Protein AF-A0A1U7VEU9-F1 (afdb_monomer)

Solvent-accessible surface area (backbone atoms only — not comparable to full-atom values): 10113 Å² total; per-residue (Å²): 136,86,72,96,76,83,76,84,76,77,82,76,84,63,93,50,90,93,32,49,67,60,56,56,67,66,56,70,54,92,81,61,58,81,87,42,58,78,87,52,41,61,59,52,50,53,52,50,55,41,40,76,71,50,33,44,75,44,78,53,100,52,103,48,76,44,79,45,69,66,73,75,44,70,62,59,56,46,36,58,60,41,30,77,72,25,70,64,54,45,50,53,46,52,35,36,75,70,67,73,44,86,65,44,47,68,47,98,87,70,44,54,22,51,69,90,13,41,45,50,35,97,49,94,62,45,65,56,51,53,54,50,50,62,71,64,41,90,80,62,79,76,60,58,72,68,52,52,52,52,58,46,59,64,50,42,40,51,96,85,79,120

InterPro domains:
  IPR041588 Integrase zinc-binding domain [PF17921] (125-160)

pLDDT: mean 74.23, std 13.64, range [42.66, 92.19]

Secondary structure (DSSP, 8-state):
---TT----------STTSHHHHHHH---TT-GGGS-GGGHHHHHHHHHHHHTTEEEEE-SSSPEEEEE----HHHHHHHHHTTT-HHHHHHHHHHHTT--SSEEE-TTS-EEETTEEE--SSTTHHHHHHHHHHH-TT-----HHHHHHHHHHHEE-TT--

Organism: Nicotiana sylvestris (NCBI:txid4096)

Radius of gyration: 26.06 Å; Cα contacts (8 Å, |Δi|>4): 124; chains: 1; bounding box: 46×48×82 Å

Mean predicted aligned error: 17.56 Å

Foldseek 3Di:
DDDPPPPPDPPDDDDDDVCVVVVVVVPPPLPDCVPPDPVCVVVSVVVVVVVVVQWDWDQDPPNDIDIDNPCPPPLVVVQQVCCVVAPVSVVVLVCVVVVNDDQWDQDPVRFIARVQAGEGGPPPVSVVVLLVCLVPPPPCPPDDPVVSLVVNVVHHDYPPSD

Structure (mmCIF, N/CA/C/O backbone):
data_AF-A0A1U7VEU9-F1
#
_entry.id   AF-A0A1U7VEU9-F1
#
loop_
_atom_site.group_PDB
_atom_site.id
_atom_site.type_symbol
_atom_site.label_atom_id
_atom_site.label_alt_id
_atom_site.label_comp_id
_atom_site.label_asym_id
_atom_site.label_entity_id
_atom_site.label_seq_id
_atom_site.pdbx_PDB_ins_code
_atom_site.Cartn_x
_atom_site.Cartn_y
_atom_site.Cartn_z
_atom_site.occupancy
_atom_site.B_iso_or_equiv
_atom_site.auth_seq_id
_atom_site.auth_comp_id
_atom_site.auth_asym_id
_atom_site.auth_atom_id
_atom_site.pdbx_PDB_model_num
ATOM 1 N N . MET A 1 1 ? -8.977 35.645 -62.126 1.00 46.41 1 MET A N 1
ATOM 2 C CA . MET A 1 1 ? -7.987 34.648 -61.667 1.00 46.41 1 MET A CA 1
ATOM 3 C C . MET A 1 1 ? -7.829 34.836 -60.170 1.00 46.41 1 MET A C 1
ATOM 5 O O . MET A 1 1 ? -6.937 35.555 -59.741 1.00 46.41 1 MET A O 1
ATOM 9 N N . GLU A 1 2 ? -8.776 34.313 -59.396 1.00 49.94 2 GLU A N 1
ATOM 10 C CA . GLU A 1 2 ? -8.781 34.474 -57.939 1.00 49.94 2 GLU A CA 1
ATOM 11 C C . GLU A 1 2 ? -7.686 33.598 -57.322 1.00 49.94 2 GLU A C 1
ATOM 13 O O . GLU A 1 2 ? -7.549 32.419 -57.653 1.00 49.94 2 GLU A O 1
ATOM 18 N N . LEU A 1 3 ? -6.838 34.233 -56.509 1.00 55.62 3 LEU A N 1
ATOM 19 C CA . LEU A 1 3 ? -5.688 33.616 -55.862 1.00 55.62 3 LEU A CA 1
ATOM 20 C C . LEU A 1 3 ? -6.140 32.762 -54.674 1.00 55.62 3 LEU A C 1
ATOM 22 O O . LEU A 1 3 ? -7.010 33.148 -53.904 1.00 55.62 3 LEU A O 1
ATOM 26 N N . LEU A 1 4 ? -5.442 31.643 -54.503 1.00 53.88 4 LEU A N 1
ATOM 27 C CA . LEU A 1 4 ? -5.509 30.649 -53.431 1.00 53.88 4 LEU A CA 1
ATOM 28 C C . LEU A 1 4 ? -5.157 31.231 -52.034 1.00 53.88 4 LEU A C 1
ATOM 30 O O . LEU A 1 4 ? -4.216 30.770 -51.396 1.00 53.88 4 LEU A O 1
ATOM 34 N N . LYS A 1 5 ? -5.831 32.297 -51.584 1.00 54.50 5 LYS A N 1
ATOM 35 C CA . LYS A 1 5 ? -5.606 32.944 -50.276 1.00 54.50 5 LYS A CA 1
ATOM 36 C C . LYS A 1 5 ? -6.767 32.806 -49.286 1.00 54.50 5 LYS A C 1
ATOM 38 O O . LYS A 1 5 ? -6.550 33.081 -48.114 1.00 54.50 5 LYS A O 1
ATOM 43 N N . ASP A 1 6 ? -7.917 32.291 -49.721 1.00 47.97 6 ASP A N 1
ATOM 44 C CA . ASP A 1 6 ? -9.123 32.185 -48.880 1.00 47.97 6 ASP A CA 1
ATOM 45 C C . ASP A 1 6 ? -9.422 30.759 -48.379 1.00 47.97 6 ASP A C 1
ATOM 47 O O . ASP A 1 6 ? -10.485 30.496 -47.824 1.00 47.97 6 ASP A O 1
ATOM 51 N N . TYR A 1 7 ? -8.493 29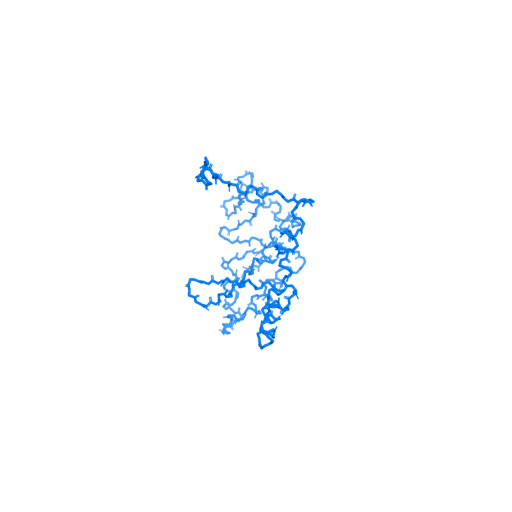.813 -48.549 1.00 53.38 7 TYR A N 1
ATOM 52 C CA . TYR A 1 7 ? -8.652 28.454 -48.025 1.00 53.38 7 TYR A CA 1
ATOM 53 C C . TYR A 1 7 ? -7.989 28.319 -46.654 1.00 53.38 7 TYR A C 1
ATOM 55 O O . TYR A 1 7 ? -6.862 27.837 -46.539 1.00 53.38 7 TYR A O 1
ATOM 63 N N . ASP A 1 8 ? -8.710 28.708 -45.604 1.00 52.53 8 ASP A N 1
ATOM 64 C CA . ASP A 1 8 ? -8.377 28.326 -44.228 1.00 52.53 8 ASP A CA 1
ATOM 65 C C . ASP A 1 8 ? -8.823 26.870 -43.992 1.00 52.53 8 ASP A C 1
ATOM 67 O O . ASP A 1 8 ? -9.847 26.564 -43.376 1.00 52.53 8 ASP A O 1
ATOM 71 N N . CYS A 1 9 ? -8.102 25.936 -44.618 1.00 55.72 9 CYS A N 1
ATOM 72 C CA . CYS A 1 9 ? -8.392 24.510 -44.534 1.00 55.72 9 CYS A CA 1
ATOM 73 C C . CYS A 1 9 ? -7.986 23.969 -43.160 1.00 55.72 9 CYS A C 1
ATOM 75 O O . CYS A 1 9 ? -6.883 23.455 -42.971 1.00 55.72 9 CYS A O 1
ATOM 77 N N . SER A 1 10 ? -8.912 24.017 -42.207 1.00 56.50 10 SER A N 1
ATOM 78 C CA . SER A 1 10 ? -8.824 23.221 -40.983 1.00 56.50 10 SER A CA 1
ATOM 79 C C . SER A 1 10 ? -8.970 21.738 -41.343 1.00 56.50 10 SER A C 1
ATOM 81 O O . SER A 1 10 ? -10.081 21.246 -41.544 1.00 56.50 10 SER A O 1
ATOM 83 N N . ILE A 1 11 ? -7.851 21.013 -41.465 1.00 63.56 11 ILE A N 1
ATOM 84 C CA . ILE A 1 11 ? -7.865 19.562 -41.706 1.00 63.56 11 ILE A CA 1
ATOM 85 C C . ILE A 1 11 ? -8.365 18.878 -40.432 1.00 63.56 11 ILE A C 1
ATOM 87 O O . ILE A 1 11 ? -7.604 18.569 -39.515 1.00 63.56 11 ILE A O 1
ATOM 91 N N . LEU A 1 12 ? -9.672 18.649 -40.371 1.00 57.81 12 LEU A N 1
ATOM 92 C CA . LEU A 1 12 ? -10.296 17.864 -39.321 1.00 57.81 12 LEU A CA 1
ATOM 93 C C . LEU A 1 12 ? -9.978 16.383 -39.565 1.00 57.81 12 LEU A C 1
ATOM 95 O O . LEU A 1 12 ? -10.530 15.741 -40.456 1.00 57.81 12 LEU A O 1
ATOM 99 N N . TYR A 1 13 ? -9.049 15.843 -38.778 1.00 65.06 13 TYR A N 1
ATOM 100 C CA . TYR A 1 13 ? -8.641 14.441 -38.845 1.00 65.06 13 TYR A CA 1
ATOM 101 C C . TYR A 1 13 ? -9.785 13.527 -38.407 1.00 65.06 13 TYR A C 1
ATOM 103 O O . TYR A 1 13 ? -10.318 13.681 -37.308 1.00 65.06 13 TYR A O 1
ATOM 111 N N . HIS A 1 14 ? -10.185 12.585 -39.258 1.00 63.38 14 HIS A N 1
ATOM 112 C CA . HIS A 1 14 ? -11.235 11.610 -38.959 1.00 63.38 14 HIS A CA 1
ATOM 113 C C . HIS A 1 14 ? -10.650 10.201 -39.160 1.00 63.38 14 HIS A C 1
ATOM 115 O O . HIS A 1 14 ? -10.328 9.845 -40.298 1.00 63.38 14 HIS A O 1
ATOM 121 N N . PRO A 1 15 ? -10.465 9.405 -38.087 1.00 65.69 15 PRO A N 1
ATOM 122 C CA . PRO A 1 15 ? -9.902 8.059 -38.191 1.00 65.69 15 PRO A CA 1
ATOM 123 C C . PRO A 1 15 ? -10.773 7.163 -39.082 1.00 65.69 15 PRO A C 1
ATOM 125 O O . PRO A 1 15 ? -11.996 7.154 -38.931 1.00 65.69 15 PRO A O 1
ATOM 128 N N . GLY A 1 16 ? -10.173 6.381 -39.989 1.00 73.31 16 GLY A N 1
ATOM 129 C CA . GLY A 1 16 ? -10.931 5.444 -40.826 1.00 73.31 16 GLY A CA 1
ATOM 130 C C . GLY A 1 16 ? -10.419 5.266 -42.258 1.00 73.31 16 GLY A C 1
ATOM 131 O O . GLY A 1 16 ? -9.319 5.666 -42.621 1.00 73.31 16 GLY A O 1
ATOM 132 N N . LYS A 1 17 ? -11.249 4.643 -43.109 1.00 69.12 17 LYS A N 1
ATOM 133 C CA . LYS A 1 17 ? -10.888 4.157 -44.462 1.00 69.12 17 LYS A CA 1
ATOM 134 C C . LYS A 1 17 ? -10.274 5.198 -45.411 1.00 69.12 17 LYS A C 1
ATOM 136 O O . LYS A 1 17 ? -9.512 4.814 -46.290 1.00 69.12 17 LYS A O 1
ATOM 141 N N . ALA A 1 18 ? -10.597 6.481 -45.257 1.00 68.75 18 ALA A N 1
ATOM 142 C CA . ALA A 1 18 ? -10.035 7.552 -46.087 1.00 68.75 18 ALA A CA 1
ATOM 143 C C . ALA A 1 18 ? -8.637 7.998 -45.622 1.00 68.75 18 ALA A C 1
ATOM 145 O O . ALA A 1 18 ? -7.897 8.617 -46.378 1.00 68.75 18 ALA A O 1
ATOM 146 N N . ASN A 1 19 ? -8.261 7.651 -44.392 1.00 70.19 19 ASN A N 1
ATOM 147 C CA . ASN A 1 19 ? -7.056 8.120 -43.733 1.00 70.19 19 ASN A CA 1
ATOM 148 C C . ASN A 1 19 ? -6.048 6.990 -43.476 1.00 70.19 19 ASN A C 1
ATOM 150 O O . ASN A 1 19 ? -5.128 7.126 -42.680 1.00 70.19 19 ASN A O 1
ATOM 154 N N . VAL A 1 20 ? -6.193 5.866 -44.182 1.00 70.00 20 VAL A N 1
ATOM 155 C CA . VAL A 1 20 ? -5.434 4.623 -43.958 1.00 70.00 20 VAL A CA 1
ATOM 156 C C . VAL A 1 20 ? -3.923 4.838 -44.007 1.00 70.00 20 VAL A C 1
ATOM 158 O O . VAL A 1 20 ? -3.203 4.207 -43.239 1.00 70.00 20 VAL A O 1
ATOM 161 N N . VAL A 1 21 ? -3.435 5.726 -44.878 1.00 67.00 21 VAL A N 1
ATOM 162 C CA . VAL A 1 21 ? -2.001 6.031 -44.990 1.00 67.00 21 VAL A CA 1
ATOM 163 C C . VAL A 1 21 ? -1.518 6.830 -43.782 1.00 67.00 21 VAL A C 1
ATOM 165 O O . VAL A 1 21 ? -0.504 6.469 -43.189 1.00 67.00 21 VAL A O 1
ATOM 168 N N . ALA A 1 22 ? -2.252 7.863 -43.362 1.00 67.19 22 ALA A N 1
ATOM 169 C CA . ALA A 1 22 ? -1.888 8.624 -42.171 1.00 67.19 22 ALA A CA 1
ATOM 170 C C . ALA A 1 22 ? -2.070 7.790 -40.893 1.00 67.19 22 ALA A C 1
ATOM 172 O O . ALA A 1 22 ? -1.206 7.838 -40.031 1.00 67.19 22 ALA A O 1
ATOM 173 N N . ASP A 1 23 ? -3.098 6.942 -40.808 1.00 72.50 23 ASP A N 1
ATOM 174 C CA . ASP A 1 23 ? -3.303 5.970 -39.727 1.00 72.50 23 ASP A CA 1
ATOM 175 C C . ASP A 1 23 ? -2.180 4.906 -39.713 1.00 72.50 23 ASP A C 1
ATOM 177 O O . ASP A 1 23 ? -1.718 4.476 -38.659 1.00 72.50 23 ASP A O 1
ATOM 181 N N . ALA A 1 24 ? -1.692 4.461 -40.878 1.00 64.88 24 ALA A N 1
ATOM 182 C CA . ALA A 1 24 ? -0.554 3.542 -40.991 1.00 64.88 24 ALA A CA 1
ATOM 183 C C . ALA A 1 24 ? 0.780 4.186 -40.592 1.00 64.88 24 ALA A C 1
ATOM 185 O O . ALA A 1 24 ? 1.580 3.529 -39.933 1.00 64.88 24 ALA A O 1
ATOM 186 N N . LEU A 1 25 ? 0.999 5.455 -40.935 1.00 59.09 25 LEU A N 1
ATOM 187 C CA . LEU A 1 25 ? 2.200 6.208 -40.557 1.00 59.09 25 LEU A CA 1
ATOM 188 C C . LEU A 1 25 ? 2.157 6.698 -39.097 1.00 59.09 25 LEU A C 1
ATOM 190 O O . LEU A 1 25 ? 3.192 6.780 -38.440 1.00 59.09 25 LEU A O 1
ATOM 194 N N . SER A 1 26 ? 0.962 6.993 -38.577 1.00 59.91 26 SER A N 1
ATOM 195 C CA . SER A 1 26 ? 0.695 7.384 -37.184 1.00 59.91 26 SER A CA 1
ATOM 196 C C . SER A 1 26 ? 0.884 6.223 -36.213 1.00 59.91 26 SER A C 1
ATOM 198 O O . SER A 1 26 ? 1.287 6.433 -35.066 1.00 59.91 26 SER A O 1
ATOM 200 N N . ARG A 1 27 ? 0.676 4.985 -36.682 1.00 56.69 27 ARG A N 1
ATOM 201 C CA . ARG A 1 27 ? 1.056 3.761 -35.974 1.00 56.69 27 ARG A CA 1
ATOM 202 C C . ARG A 1 27 ? 2.582 3.648 -35.911 1.00 56.69 27 ARG A C 1
ATOM 204 O O . ARG A 1 27 ? 3.195 2.780 -36.527 1.00 56.69 27 ARG A O 1
ATOM 211 N N . LYS A 1 28 ? 3.203 4.505 -35.095 1.00 52.56 28 LYS A N 1
ATOM 212 C CA . LYS A 1 28 ? 4.504 4.261 -34.476 1.00 52.56 28 LYS A CA 1
ATOM 213 C C . LYS A 1 28 ? 4.374 2.971 -33.675 1.00 52.56 28 LYS A C 1
ATOM 215 O O . LYS A 1 28 ? 4.022 2.977 -32.501 1.00 52.56 28 LYS A O 1
ATOM 220 N N . SER A 1 29 ? 4.631 1.845 -34.332 1.00 49.00 29 SER A N 1
ATOM 221 C CA . SER A 1 29 ? 4.951 0.612 -33.635 1.00 49.00 29 SER A CA 1
ATOM 222 C C . SER A 1 29 ? 6.202 0.905 -32.820 1.00 49.00 29 SER A C 1
ATOM 224 O O . SER A 1 29 ? 7.293 1.022 -33.380 1.00 49.00 29 SER A O 1
ATOM 226 N N . MET A 1 30 ? 6.049 1.039 -31.503 1.00 51.28 30 MET A N 1
ATOM 227 C CA . MET A 1 30 ? 7.184 1.138 -30.584 1.00 51.28 30 MET A CA 1
ATOM 228 C C . MET A 1 30 ? 8.114 -0.089 -30.670 1.00 51.28 30 MET A C 1
ATOM 230 O O . MET A 1 30 ? 9.243 -0.034 -30.200 1.00 51.28 30 MET A O 1
ATOM 234 N N . GLY A 1 31 ? 7.702 -1.161 -31.362 1.00 53.22 31 GLY A N 1
ATOM 235 C CA . GLY A 1 31 ? 8.546 -2.312 -31.683 1.00 53.22 31 GLY A CA 1
ATOM 236 C C . GLY A 1 31 ? 9.406 -2.176 -32.950 1.00 53.22 31 GLY A C 1
ATOM 237 O O . GLY A 1 31 ? 10.325 -2.975 -33.140 1.00 53.22 31 GLY A O 1
ATOM 238 N N . SER A 1 32 ? 9.161 -1.197 -33.833 1.00 62.72 32 SER A N 1
ATOM 239 C CA . SER A 1 32 ? 9.940 -1.044 -35.073 1.00 62.72 32 SER A CA 1
ATOM 240 C C . SER A 1 32 ? 11.173 -0.161 -34.862 1.00 62.72 32 SER A C 1
ATOM 242 O O . SER A 1 32 ? 11.142 1.059 -35.021 1.00 62.72 32 SER A O 1
ATOM 244 N N . LEU A 1 33 ? 12.312 -0.794 -34.572 1.00 66.88 33 LEU A N 1
ATOM 245 C CA . LEU A 1 33 ? 13.621 -0.127 -34.465 1.00 66.88 33 LEU A CA 1
ATOM 246 C C . LEU A 1 33 ? 14.225 0.260 -35.833 1.00 66.88 33 LEU A C 1
ATOM 248 O O . LEU A 1 33 ? 15.389 0.669 -35.903 1.00 66.88 33 LEU A O 1
ATOM 252 N N . ALA A 1 34 ? 13.474 0.100 -36.930 1.00 66.00 34 ALA A N 1
ATOM 253 C CA . ALA A 1 34 ? 13.945 0.338 -38.295 1.00 66.00 34 ALA A CA 1
ATOM 254 C C . ALA A 1 34 ? 14.395 1.794 -38.509 1.00 66.00 34 ALA A C 1
ATOM 256 O O . ALA A 1 34 ? 15.422 2.032 -39.142 1.00 66.00 34 ALA A O 1
ATOM 257 N N . HIS A 1 35 ? 13.684 2.747 -37.900 1.00 69.31 35 HIS A N 1
ATOM 258 C CA . HIS A 1 35 ? 13.966 4.185 -37.983 1.00 69.31 35 HIS A CA 1
ATOM 259 C C . HIS A 1 35 ? 15.022 4.673 -36.978 1.00 69.31 35 HIS A C 1
ATOM 261 O O . HIS A 1 35 ? 15.408 5.839 -37.000 1.00 69.31 35 HIS A O 1
ATOM 267 N N . ILE A 1 36 ? 15.502 3.793 -36.095 1.00 73.62 36 ILE A N 1
ATOM 268 C CA . ILE A 1 36 ? 16.545 4.106 -35.118 1.00 73.62 36 ILE A CA 1
ATOM 269 C C . ILE A 1 36 ? 17.895 3.706 -35.711 1.00 73.62 36 ILE A C 1
ATOM 271 O O . ILE A 1 36 ? 18.056 2.598 -36.236 1.00 73.62 36 ILE A O 1
ATOM 275 N N . ALA A 1 37 ? 18.877 4.607 -35.612 1.00 81.06 37 ALA A N 1
ATOM 276 C CA . ALA A 1 37 ? 20.247 4.342 -36.042 1.00 81.06 37 ALA A CA 1
ATOM 277 C C . ALA A 1 37 ? 20.755 3.024 -35.418 1.00 81.06 37 ALA A C 1
ATOM 279 O O . ALA A 1 37 ? 20.546 2.828 -34.219 1.00 81.06 37 ALA A O 1
ATOM 280 N N . PRO A 1 38 ? 21.441 2.135 -36.168 1.00 79.06 38 PRO A N 1
ATOM 281 C CA . PRO A 1 38 ? 21.855 0.816 -35.679 1.00 79.06 38 PRO A CA 1
ATOM 282 C C . PRO A 1 38 ? 22.535 0.836 -34.304 1.00 79.06 38 PRO A C 1
ATOM 284 O O . PRO A 1 38 ? 22.203 0.018 -33.450 1.00 79.06 38 PRO A O 1
ATOM 287 N N . ALA A 1 39 ? 23.398 1.826 -34.061 1.00 81.44 39 ALA A N 1
ATOM 288 C CA . ALA A 1 39 ? 24.114 2.013 -32.799 1.00 81.44 39 ALA A CA 1
ATOM 289 C C . ALA A 1 39 ? 23.212 2.361 -31.596 1.00 81.44 39 ALA A C 1
ATOM 291 O O . ALA A 1 39 ? 23.579 2.097 -30.459 1.00 81.44 39 ALA A O 1
ATOM 292 N N . LYS A 1 40 ? 22.025 2.936 -31.828 1.00 79.81 40 LYS A N 1
ATOM 293 C CA . LYS A 1 40 ? 21.062 3.325 -30.782 1.00 79.81 40 LYS A CA 1
ATOM 294 C C . LYS A 1 40 ? 19.989 2.258 -30.530 1.00 79.81 40 LYS A C 1
ATOM 296 O O . LYS A 1 40 ? 19.174 2.410 -29.624 1.00 79.81 40 LYS A O 1
ATOM 301 N N . ARG A 1 41 ? 19.970 1.170 -31.314 1.00 82.88 41 ARG A N 1
ATOM 302 C CA . ARG A 1 41 ? 18.959 0.104 -31.193 1.00 82.88 41 ARG A CA 1
ATOM 303 C C . ARG A 1 41 ? 19.100 -0.708 -29.910 1.00 82.88 41 ARG A C 1
ATOM 305 O O . ARG A 1 41 ? 18.083 -1.147 -29.389 1.00 82.88 41 ARG A O 1
ATOM 312 N N . SER A 1 42 ? 20.320 -0.926 -29.417 1.00 82.69 42 SER A N 1
ATOM 313 C CA . SER A 1 42 ? 20.557 -1.592 -28.126 1.00 82.69 42 SER A CA 1
ATOM 314 C C . SER A 1 42 ? 19.955 -0.778 -26.985 1.00 82.69 42 SER A C 1
ATOM 316 O O . SER A 1 42 ? 19.107 -1.284 -26.264 1.00 82.69 42 SER A O 1
ATOM 318 N N . LEU A 1 43 ? 20.279 0.515 -26.930 1.00 83.62 43 LEU A N 1
ATOM 319 C CA . LEU A 1 43 ? 19.731 1.439 -25.941 1.00 83.62 43 LEU A CA 1
ATOM 320 C C . LEU A 1 43 ? 18.198 1.513 -26.003 1.00 83.62 43 LEU A C 1
ATOM 322 O O . LEU A 1 43 ? 17.542 1.487 -24.971 1.00 83.62 43 LEU A O 1
ATOM 326 N N . ALA A 1 44 ? 17.614 1.550 -27.203 1.00 81.56 44 ALA A N 1
ATOM 327 C CA . ALA A 1 44 ? 16.160 1.529 -27.365 1.00 81.56 44 ALA A CA 1
ATOM 328 C C . ALA A 1 44 ? 15.522 0.228 -26.841 1.00 81.56 44 ALA A C 1
ATOM 330 O O . ALA A 1 44 ? 14.462 0.273 -26.223 1.00 81.56 44 ALA A O 1
ATOM 331 N N . LYS A 1 45 ? 16.176 -0.927 -27.038 1.00 82.88 45 LYS A N 1
ATOM 332 C CA . LYS A 1 45 ? 15.729 -2.203 -26.456 1.00 82.88 45 LYS A CA 1
ATOM 333 C C . LYS A 1 45 ? 15.835 -2.201 -24.936 1.00 82.88 45 LYS A C 1
ATOM 335 O O . LYS A 1 45 ? 14.951 -2.741 -24.283 1.00 82.88 45 LYS A O 1
ATOM 340 N N . ASP A 1 46 ? 16.893 -1.619 -24.384 1.00 84.00 46 ASP A N 1
ATOM 341 C CA . ASP A 1 46 ? 17.085 -1.545 -22.936 1.00 84.00 46 ASP A CA 1
ATOM 342 C C . ASP A 1 46 ? 16.054 -0.614 -22.286 1.00 84.00 46 ASP A C 1
ATOM 344 O O . ASP A 1 46 ? 15.477 -0.971 -21.264 1.00 84.00 46 ASP A O 1
ATOM 348 N N . ILE A 1 47 ? 15.740 0.522 -22.918 1.00 83.25 47 ILE A N 1
ATOM 349 C CA . ILE A 1 47 ? 14.654 1.416 -22.487 1.00 83.25 47 ILE A CA 1
ATOM 350 C C . ILE A 1 47 ? 13.310 0.680 -22.522 1.00 83.25 47 ILE A C 1
ATOM 352 O O . ILE A 1 47 ? 12.605 0.690 -21.519 1.00 83.25 47 ILE A O 1
ATOM 356 N N . GLN A 1 48 ? 12.995 -0.028 -23.613 1.00 80.06 48 GLN A N 1
ATOM 357 C CA . GLN A 1 48 ? 11.757 -0.808 -23.715 1.00 80.06 48 GLN A CA 1
ATOM 358 C C . GLN A 1 48 ? 11.668 -1.885 -22.626 1.00 80.06 48 GLN A C 1
ATOM 360 O O . GLN A 1 48 ? 10.641 -2.020 -21.973 1.00 80.06 48 GLN A O 1
ATOM 365 N N . ARG A 1 49 ? 12.761 -2.615 -22.369 1.00 81.62 49 ARG A N 1
ATOM 366 C CA . ARG A 1 49 ? 12.819 -3.610 -21.287 1.00 81.62 49 ARG A CA 1
ATOM 367 C C . ARG A 1 49 ? 12.561 -2.987 -19.919 1.00 81.62 49 ARG A C 1
ATOM 369 O O . ARG A 1 49 ? 11.930 -3.614 -19.077 1.00 81.62 49 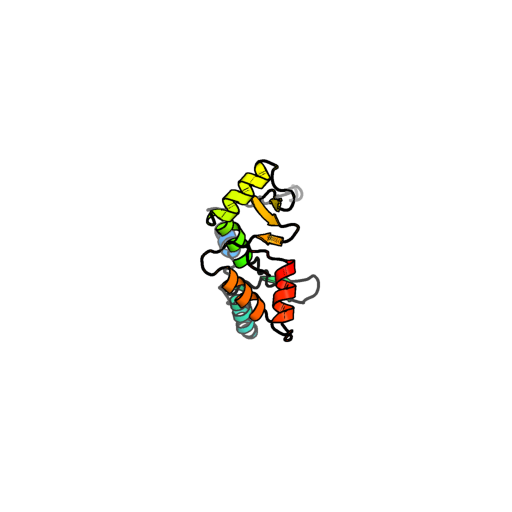ARG A O 1
ATOM 376 N N . LEU A 1 50 ? 13.065 -1.779 -19.678 1.00 79.12 50 LEU A N 1
ATOM 377 C CA . LEU A 1 50 ? 12.827 -1.060 -18.428 1.00 79.12 50 LEU A CA 1
ATOM 378 C C . LEU A 1 50 ? 11.368 -0.580 -18.331 1.00 79.12 50 LEU A C 1
ATOM 380 O O . LEU A 1 50 ? 10.766 -0.702 -17.261 1.00 79.12 50 LEU A O 1
ATOM 384 N N . GLU A 1 51 ? 10.765 -0.136 -19.435 1.00 75.06 51 GLU A N 1
ATOM 385 C CA . GLU A 1 51 ? 9.328 0.169 -19.504 1.00 75.06 51 GLU A CA 1
ATOM 386 C C . GLU A 1 51 ? 8.456 -1.052 -19.207 1.00 75.06 51 GLU A C 1
ATOM 388 O O . GLU A 1 51 ? 7.527 -0.950 -18.405 1.00 75.06 51 GLU A O 1
ATOM 393 N N . ASP A 1 52 ? 8.814 -2.223 -19.737 1.00 73.50 52 ASP A N 1
ATOM 394 C CA . ASP A 1 52 ? 8.125 -3.488 -19.456 1.00 73.50 52 ASP A CA 1
ATOM 395 C C . ASP A 1 52 ? 8.215 -3.882 -17.964 1.00 73.50 52 ASP A C 1
ATOM 397 O O . ASP A 1 52 ? 7.349 -4.588 -17.449 1.00 73.50 52 ASP A O 1
ATOM 401 N N . THR A 1 53 ? 9.230 -3.392 -17.236 1.00 73.19 53 THR A N 1
ATOM 402 C CA . THR A 1 53 ? 9.348 -3.552 -15.771 1.00 73.19 53 THR A CA 1
ATOM 403 C C . THR A 1 53 ? 8.611 -2.479 -14.961 1.00 73.19 53 THR A C 1
ATOM 405 O O . THR A 1 53 ? 8.695 -2.468 -13.733 1.00 73.19 53 THR A O 1
ATOM 408 N N . GLY A 1 54 ? 7.873 -1.582 -15.622 1.00 67.94 54 GLY A N 1
ATOM 409 C CA . GLY A 1 54 ? 7.058 -0.544 -14.984 1.00 67.94 54 GLY A CA 1
ATOM 410 C C . GLY A 1 54 ? 7.777 0.791 -14.762 1.00 67.94 54 GLY A C 1
ATOM 411 O O . GLY A 1 54 ? 7.238 1.680 -14.099 1.00 67.94 54 GLY A O 1
ATOM 412 N N . ILE A 1 55 ? 8.983 0.963 -15.310 1.00 75.69 55 ILE A N 1
ATOM 413 C CA . ILE A 1 55 ? 9.734 2.221 -15.237 1.00 75.69 55 ILE A CA 1
ATOM 414 C C . ILE A 1 55 ? 9.286 3.128 -16.382 1.00 75.69 55 ILE A C 1
ATOM 416 O O . ILE A 1 55 ? 9.450 2.787 -17.544 1.00 75.69 55 ILE A O 1
ATOM 420 N N . ARG A 1 56 ? 8.749 4.311 -16.078 1.00 74.06 56 ARG A N 1
ATOM 421 C CA . ARG A 1 56 ? 8.301 5.265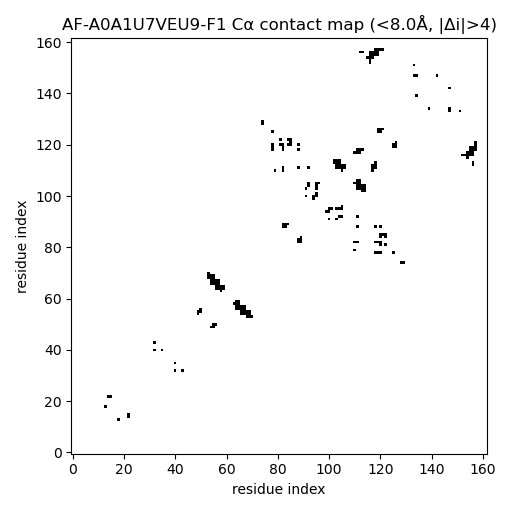 -17.099 1.00 74.06 56 ARG A CA 1
ATOM 422 C C . ARG A 1 56 ? 9.383 6.296 -17.376 1.00 74.06 56 ARG A C 1
ATOM 424 O O . ARG A 1 56 ? 9.863 6.931 -16.441 1.00 74.06 56 ARG A O 1
ATOM 431 N N . PHE A 1 57 ? 9.722 6.515 -18.639 1.00 72.19 57 PHE A N 1
ATOM 432 C CA . PHE A 1 57 ? 10.657 7.569 -19.027 1.00 72.19 57 PHE A CA 1
ATOM 433 C C . PHE A 1 57 ? 9.903 8.814 -19.506 1.00 72.19 57 PHE A C 1
ATOM 435 O O . PHE A 1 57 ? 8.927 8.719 -20.248 1.00 72.19 57 PHE A O 1
ATOM 442 N N . SER A 1 58 ? 10.352 9.995 -19.087 1.00 72.25 58 SER A N 1
ATOM 443 C CA . SER A 1 58 ? 9.881 11.288 -19.593 1.00 72.25 58 SER A CA 1
ATOM 444 C C . SER A 1 58 ? 11.066 12.121 -20.064 1.00 72.25 58 SER A C 1
ATOM 446 O O . SER A 1 58 ? 12.080 12.199 -19.370 1.00 72.25 58 SER A O 1
ATOM 448 N N . VAL A 1 59 ? 10.944 12.759 -21.224 1.00 71.62 59 VAL A N 1
ATOM 449 C CA . VAL A 1 59 ? 11.950 13.705 -21.725 1.00 71.62 59 VAL A CA 1
ATOM 450 C C . VAL A 1 59 ? 11.680 15.065 -21.083 1.00 71.62 59 VAL A C 1
ATOM 452 O O . VAL A 1 59 ? 10.569 15.581 -21.192 1.00 71.62 59 VAL A O 1
ATOM 455 N N . GLY A 1 60 ? 12.666 15.609 -20.366 1.00 65.06 60 GLY A N 1
ATOM 456 C CA . GLY A 1 60 ? 12.579 16.954 -19.795 1.00 65.06 60 GLY A CA 1
ATOM 457 C C . GLY A 1 60 ? 12.857 18.049 -20.832 1.00 65.06 60 GLY A C 1
ATOM 458 O O . GLY A 1 60 ? 13.200 17.771 -21.976 1.00 65.06 60 GLY A O 1
ATOM 459 N N . ASN A 1 61 ? 12.756 19.317 -20.419 1.00 68.56 61 ASN A N 1
ATOM 460 C CA . ASN A 1 61 ? 13.077 20.475 -21.276 1.00 68.56 61 ASN A CA 1
ATOM 461 C C . ASN A 1 61 ? 14.580 20.601 -21.598 1.00 68.56 61 ASN A C 1
ATOM 463 O O . ASN A 1 61 ? 14.966 21.372 -22.471 1.00 68.56 61 ASN A O 1
ATOM 467 N N . SER A 1 62 ? 15.419 19.850 -20.889 1.00 56.62 62 SER A N 1
ATOM 468 C CA . SER A 1 62 ? 16.820 19.612 -21.228 1.00 56.62 62 SER A CA 1
ATOM 469 C C . SER A 1 62 ? 16.909 18.227 -21.864 1.00 56.62 62 SER A C 1
ATOM 471 O O . SER A 1 62 ? 16.120 17.362 -21.499 1.00 56.62 62 SER A O 1
ATOM 473 N N . GLU A 1 63 ? 17.878 17.977 -22.746 1.00 63.75 63 GLU A N 1
ATOM 474 C CA . GLU A 1 63 ? 18.120 16.704 -23.467 1.00 63.75 63 GLU A CA 1
ATOM 475 C C . GLU A 1 63 ? 18.346 15.449 -22.575 1.00 63.75 63 GLU A C 1
ATOM 477 O O . GLU A 1 63 ? 18.840 14.418 -23.030 1.00 63.75 63 GLU A O 1
ATOM 482 N N . ALA A 1 64 ? 17.993 15.511 -21.293 1.00 61.81 64 ALA A N 1
ATOM 483 C CA . ALA A 1 64 ? 18.004 14.433 -20.329 1.00 61.81 64 ALA A CA 1
ATOM 484 C C . ALA A 1 64 ? 16.674 13.654 -20.319 1.00 61.81 64 ALA A C 1
ATOM 486 O O . ALA A 1 64 ? 15.575 14.214 -20.252 1.00 61.81 64 ALA A O 1
ATOM 487 N N . LEU A 1 65 ? 16.797 12.327 -20.307 1.00 67.06 65 LEU A N 1
ATOM 488 C CA . LEU A 1 65 ? 15.711 11.407 -19.981 1.00 67.06 65 LEU A CA 1
ATOM 489 C C . LEU A 1 65 ? 15.605 11.276 -18.459 1.00 67.06 65 LEU A C 1
ATOM 491 O O . LEU A 1 65 ? 16.562 10.876 -17.798 1.00 67.06 65 LEU A O 1
ATOM 495 N N . LEU A 1 66 ? 14.432 11.577 -17.908 1.00 65.94 66 LEU A N 1
ATOM 496 C CA . LEU A 1 66 ? 14.092 11.283 -16.520 1.00 65.94 66 LEU A CA 1
ATOM 497 C C . LEU A 1 66 ? 13.405 9.920 -16.459 1.00 65.94 66 LEU A C 1
ATOM 499 O O . LEU A 1 66 ? 12.410 9.694 -17.145 1.00 65.94 66 LEU A O 1
ATOM 503 N N . ALA A 1 67 ? 13.940 9.016 -15.641 1.00 61.03 67 ALA A N 1
ATOM 504 C CA . ALA A 1 67 ? 13.334 7.721 -15.364 1.00 61.03 67 ALA A CA 1
ATOM 505 C C . ALA A 1 67 ? 12.555 7.798 -14.048 1.00 61.03 67 ALA A C 1
ATOM 507 O O . ALA A 1 67 ? 13.131 8.016 -12.983 1.00 61.03 67 ALA A O 1
ATOM 508 N N . CYS A 1 68 ? 11.247 7.592 -14.120 1.00 54.91 68 CYS A N 1
ATOM 509 C CA . CYS A 1 68 ? 10.348 7.576 -12.981 1.00 54.91 68 CYS A CA 1
ATOM 510 C C . CYS A 1 68 ? 9.800 6.156 -12.829 1.00 54.91 68 CYS A C 1
ATOM 512 O O . CYS A 1 68 ? 8.906 5.740 -13.567 1.00 54.91 68 CYS A O 1
ATOM 514 N N . SER A 1 69 ? 10.301 5.401 -11.853 1.00 58.78 69 SER A N 1
ATOM 515 C CA . SER A 1 69 ? 9.593 4.203 -11.401 1.00 58.78 69 SER A CA 1
ATOM 516 C C . SER A 1 69 ? 8.382 4.660 -10.593 1.00 58.78 69 SER A C 1
ATOM 518 O O . SER A 1 69 ? 8.480 4.937 -9.398 1.00 58.78 69 SER A O 1
ATOM 520 N N . GLN A 1 70 ? 7.234 4.818 -11.257 1.00 51.69 70 GLN A N 1
ATOM 521 C CA . GLN A 1 70 ? 5.967 4.920 -10.545 1.00 51.69 70 GLN A CA 1
ATOM 522 C C . GLN A 1 70 ? 5.602 3.509 -10.095 1.00 51.69 70 GLN A C 1
ATOM 524 O O . GLN A 1 70 ? 4.788 2.833 -10.719 1.00 51.69 70 GLN A O 1
ATOM 529 N N . ALA A 1 71 ? 6.178 3.086 -8.971 1.00 55.50 71 ALA A N 1
ATOM 530 C CA . ALA A 1 71 ? 5.574 2.069 -8.131 1.00 55.50 71 ALA A CA 1
ATOM 531 C C . ALA A 1 71 ? 4.269 2.653 -7.565 1.00 55.50 71 ALA A C 1
ATOM 533 O O . ALA A 1 71 ? 4.171 2.970 -6.383 1.00 55.50 71 ALA A O 1
ATOM 534 N N . LYS A 1 72 ? 3.251 2.859 -8.414 1.00 49.00 72 LYS A N 1
ATOM 535 C CA . LYS A 1 72 ? 1.872 2.854 -7.930 1.00 49.00 72 LYS A CA 1
ATOM 536 C C . LYS A 1 72 ? 1.691 1.448 -7.382 1.00 49.00 72 LYS A C 1
ATOM 538 O O . LYS A 1 72 ? 1.642 0.474 -8.125 1.00 49.00 72 LYS A O 1
ATOM 543 N N . SER A 1 73 ? 1.895 1.364 -6.074 1.00 56.12 73 SER A N 1
ATOM 544 C CA . SER A 1 73 ? 2.276 0.148 -5.385 1.00 56.12 73 SER A CA 1
ATOM 545 C C . SER A 1 73 ? 1.133 -0.850 -5.498 1.00 56.12 73 SER A C 1
ATOM 547 O O . SER A 1 73 ? 0.094 -0.691 -4.860 1.00 56.12 73 SER A O 1
ATOM 549 N N . SER A 1 74 ? 1.348 -1.897 -6.298 1.00 71.38 74 SER A N 1
ATOM 550 C CA . SER A 1 74 ? 0.456 -3.060 -6.349 1.00 71.38 74 SER A CA 1
ATOM 551 C C . SER A 1 74 ? 0.192 -3.644 -4.956 1.00 71.38 74 SER A C 1
ATOM 553 O O . SER A 1 74 ? -0.810 -4.322 -4.748 1.00 71.38 74 SER A O 1
ATOM 555 N N . LEU A 1 75 ? 1.076 -3.369 -3.991 1.00 82.62 75 LEU A N 1
ATOM 556 C CA . LEU A 1 75 ? 0.909 -3.727 -2.596 1.00 82.62 75 LEU A CA 1
ATOM 557 C C . LEU A 1 75 ? -0.087 -2.803 -1.882 1.00 82.62 75 LEU A C 1
ATOM 559 O O . LEU A 1 75 ? -0.972 -3.318 -1.215 1.00 82.62 75 LEU A O 1
ATOM 563 N N . VAL A 1 76 ? -0.023 -1.478 -2.052 1.00 85.31 76 VAL A N 1
ATOM 564 C CA . VAL A 1 76 ? -1.029 -0.553 -1.486 1.00 85.31 76 VAL A CA 1
ATOM 565 C C . VAL A 1 76 ? -2.419 -0.829 -2.057 1.00 85.31 76 VAL A C 1
ATOM 567 O O . VAL A 1 76 ? -3.380 -0.905 -1.297 1.00 85.31 76 VAL A O 1
ATOM 570 N N . GLU A 1 77 ? -2.539 -1.031 -3.369 1.00 85.12 77 GLU A N 1
ATOM 571 C CA . GLU A 1 77 ? -3.820 -1.392 -3.997 1.00 85.12 77 GLU A CA 1
ATOM 572 C C . GLU A 1 77 ? -4.350 -2.729 -3.469 1.00 85.12 77 GLU A C 1
ATOM 574 O O . GLU A 1 77 ? -5.532 -2.848 -3.151 1.00 85.12 77 GLU A O 1
ATOM 579 N N . ARG A 1 78 ? -3.465 -3.714 -3.284 1.00 87.50 78 ARG A N 1
ATOM 580 C CA . ARG A 1 78 ? -3.820 -5.000 -2.678 1.00 87.50 78 ARG A CA 1
ATOM 581 C C . ARG A 1 78 ? -4.237 -4.857 -1.222 1.00 87.50 78 ARG A C 1
ATOM 583 O O . ARG A 1 78 ? -5.204 -5.496 -0.828 1.00 87.50 78 ARG A O 1
ATOM 590 N N . ILE A 1 79 ? -3.568 -4.012 -0.434 1.00 89.62 79 ILE A N 1
ATOM 591 C CA . ILE A 1 79 ? -3.984 -3.724 0.944 1.00 89.62 79 ILE A CA 1
ATOM 592 C C . ILE A 1 79 ? -5.398 -3.151 0.935 1.00 89.62 79 ILE A C 1
ATOM 594 O O . ILE A 1 79 ? -6.254 -3.675 1.634 1.00 89.62 79 ILE A O 1
ATOM 598 N N . LYS A 1 80 ? -5.676 -2.150 0.093 1.00 89.81 80 LYS A N 1
ATOM 599 C CA . LYS A 1 80 ? -7.017 -1.561 -0.025 1.00 89.81 80 LYS A CA 1
ATOM 600 C C . LYS A 1 80 ? -8.080 -2.593 -0.414 1.00 89.81 80 LYS A C 1
ATOM 602 O O . LYS A 1 80 ? -9.146 -2.608 0.187 1.00 89.81 80 LYS A O 1
ATOM 607 N N . ALA A 1 81 ? -7.791 -3.459 -1.385 1.00 88.25 81 ALA A N 1
ATOM 608 C CA . ALA A 1 81 ? -8.728 -4.487 -1.841 1.00 88.25 81 ALA A CA 1
ATOM 609 C C . ALA A 1 81 ? -9.010 -5.547 -0.762 1.00 88.25 81 ALA A C 1
ATOM 611 O O . ALA A 1 81 ? -10.159 -5.902 -0.518 1.00 88.25 81 ALA A O 1
ATOM 612 N N . THR A 1 82 ? -7.967 -5.994 -0.067 1.00 89.75 82 THR A N 1
ATOM 613 C CA . THR A 1 82 ? -8.062 -7.048 0.954 1.00 89.75 82 THR A CA 1
ATOM 614 C C . THR A 1 82 ? -8.683 -6.579 2.269 1.00 89.75 82 THR A C 1
ATOM 616 O O . THR A 1 82 ? -9.104 -7.413 3.066 1.00 89.75 82 THR A O 1
ATOM 619 N N . GLN A 1 83 ? -8.817 -5.266 2.507 1.00 90.69 83 GLN A N 1
ATOM 620 C CA . GLN A 1 83 ? -9.531 -4.763 3.690 1.00 90.69 83 GLN A CA 1
ATOM 621 C C . GLN A 1 83 ? -10.971 -5.279 3.775 1.00 90.69 83 GLN A C 1
ATOM 623 O O . GLN A 1 83 ? -11.474 -5.487 4.874 1.00 90.69 83 GLN A O 1
ATOM 628 N N . TYR A 1 84 ? -11.619 -5.498 2.630 1.00 87.81 84 TYR A N 1
ATOM 629 C CA . TYR A 1 84 ? -13.000 -5.979 2.550 1.00 87.81 84 TYR A CA 1
ATOM 630 C C . TYR A 1 84 ? -13.125 -7.487 2.807 1.00 87.81 84 TYR A C 1
ATOM 632 O O . TYR A 1 84 ? -14.224 -7.976 3.060 1.00 87.81 84 TYR A O 1
ATOM 640 N N . GLU A 1 85 ? -12.015 -8.221 2.733 1.00 88.81 85 GLU A N 1
ATOM 641 C CA . GLU A 1 85 ? -11.958 -9.663 2.987 1.00 88.81 85 GLU A CA 1
ATOM 642 C C . GLU A 1 85 ? -11.743 -9.971 4.476 1.00 88.81 85 GLU A C 1
ATOM 644 O O . GLU A 1 85 ? -12.086 -11.053 4.948 1.00 88.81 85 GLU A O 1
ATOM 649 N N . ASP A 1 86 ? -11.199 -9.017 5.236 1.00 88.88 86 ASP A N 1
ATOM 650 C CA . ASP A 1 86 ? -10.984 -9.159 6.672 1.00 88.88 86 ASP A CA 1
ATOM 651 C C . ASP A 1 86 ? -12.252 -8.777 7.447 1.00 88.88 86 ASP A C 1
ATOM 653 O O . ASP A 1 86 ? -12.586 -7.601 7.617 1.00 88.88 86 ASP A O 1
ATOM 657 N N . GLU A 1 87 ? -12.949 -9.790 7.971 1.00 88.19 87 GLU A N 1
ATOM 658 C CA . GLU A 1 87 ? -14.161 -9.608 8.775 1.00 88.19 87 GLU A CA 1
ATOM 659 C C . GLU A 1 87 ? -13.967 -8.644 9.958 1.00 88.19 87 GLU A C 1
ATOM 661 O O . GLU A 1 87 ? -14.921 -7.983 10.374 1.00 88.19 87 GLU A O 1
ATOM 666 N N . ARG A 1 88 ? -12.756 -8.541 10.523 1.00 88.12 88 ARG A N 1
ATOM 667 C CA . ARG A 1 88 ? -12.477 -7.621 11.636 1.00 88.12 88 ARG A CA 1
ATOM 668 C C . ARG A 1 88 ? -12.414 -6.181 11.152 1.00 88.12 88 ARG A C 1
ATOM 670 O O . ARG A 1 88 ? -13.012 -5.308 11.776 1.00 88.12 88 ARG A O 1
ATOM 677 N N . LEU A 1 89 ? -11.738 -5.934 10.030 1.00 89.31 89 LEU A N 1
ATOM 678 C CA . LEU A 1 89 ? -11.678 -4.595 9.442 1.00 89.31 89 LEU A CA 1
ATOM 679 C C . LEU A 1 89 ? -13.056 -4.138 8.959 1.00 89.31 89 LEU A C 1
ATOM 681 O O . LEU A 1 89 ? -13.400 -2.972 9.145 1.00 89.31 89 LEU A O 1
ATOM 685 N N . CYS A 1 90 ? -13.882 -5.051 8.444 1.00 89.31 90 CYS A N 1
ATOM 686 C CA . CYS A 1 90 ? -15.284 -4.767 8.137 1.00 89.31 90 CYS A CA 1
ATOM 687 C C . CYS A 1 90 ? -16.067 -4.315 9.381 1.00 89.31 90 CYS A C 1
ATOM 689 O O . CYS A 1 90 ? -16.739 -3.288 9.325 1.00 89.31 90 CYS A O 1
ATOM 691 N N . LYS A 1 91 ? -15.912 -4.995 10.527 1.00 89.69 91 LYS A N 1
ATOM 692 C CA . LYS A 1 91 ? -16.548 -4.575 11.792 1.00 89.69 91 LYS A CA 1
ATOM 693 C C . LYS A 1 91 ? -16.092 -3.189 12.239 1.00 89.69 91 LYS A C 1
ATOM 695 O O . LYS A 1 91 ? -16.933 -2.359 12.571 1.00 89.69 91 LYS A O 1
ATOM 700 N N . TYR A 1 92 ? -14.788 -2.910 12.204 1.00 88.81 92 TYR A N 1
ATOM 701 C CA . TYR A 1 92 ? -14.277 -1.579 12.543 1.00 88.81 92 TYR A CA 1
ATOM 702 C C . TYR A 1 92 ? -14.811 -0.503 11.602 1.00 88.81 92 TYR A C 1
ATOM 704 O O . TYR A 1 92 ? -15.162 0.587 12.046 1.00 88.81 92 TYR A O 1
ATOM 712 N N . ARG A 1 93 ? -14.929 -0.807 10.308 1.00 89.19 93 ARG A N 1
ATOM 713 C CA . ARG A 1 93 ? -15.532 0.108 9.342 1.00 89.19 93 ARG A CA 1
ATOM 714 C C . ARG A 1 93 ? -16.985 0.407 9.698 1.00 89.19 93 ARG A C 1
ATOM 716 O O . ARG A 1 93 ? -17.372 1.571 9.712 1.00 89.19 93 ARG A O 1
ATOM 723 N N . ASP A 1 94 ? -17.768 -0.615 10.023 1.00 89.06 94 ASP A N 1
ATOM 724 C CA . ASP A 1 94 ? -19.168 -0.448 10.414 1.00 89.06 94 ASP A CA 1
ATOM 725 C C . ASP A 1 94 ? -19.300 0.348 11.724 1.00 89.06 94 ASP A C 1
ATOM 727 O O . ASP A 1 94 ? -20.197 1.177 11.860 1.00 89.06 94 ASP A O 1
ATOM 731 N N . GLU A 1 95 ? -18.373 0.176 12.671 1.00 89.19 95 GLU A N 1
ATOM 732 C CA . GLU A 1 95 ? -18.301 0.976 13.900 1.00 89.19 95 GLU A CA 1
ATOM 733 C C . GLU A 1 95 ? -17.948 2.445 13.642 1.00 89.19 95 GLU A C 1
ATOM 735 O O . GLU A 1 95 ? -18.533 3.333 14.271 1.00 89.19 95 GLU A O 1
ATOM 740 N N . VAL A 1 96 ? -17.025 2.719 12.715 1.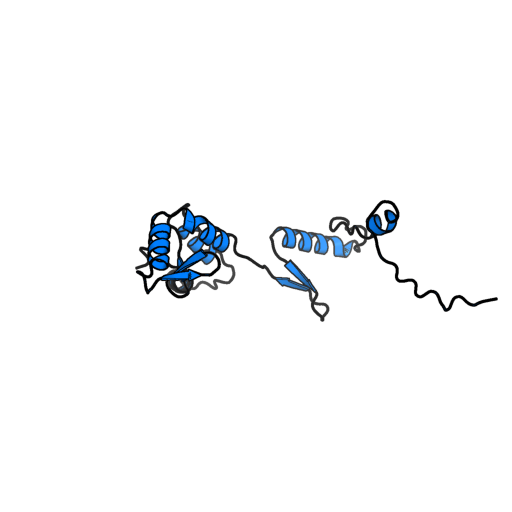00 89.50 96 VAL A N 1
ATOM 741 C CA . VAL A 1 96 ? -16.693 4.086 12.281 1.00 89.50 96 VAL A CA 1
ATOM 742 C C . VAL A 1 96 ? -17.895 4.728 11.589 1.00 89.50 96 VAL A C 1
ATOM 744 O O . VAL A 1 96 ? -18.260 5.854 11.922 1.00 89.50 96 VAL A O 1
ATOM 747 N N . LEU A 1 97 ? -18.566 4.002 10.690 1.00 85.81 97 LEU A N 1
ATOM 748 C CA . LEU A 1 97 ? -19.779 4.472 10.011 1.00 85.81 97 LEU A CA 1
ATOM 749 C C . LEU A 1 97 ? -20.945 4.695 10.988 1.00 85.81 97 LEU A C 1
ATOM 751 O O . LEU A 1 97 ? -21.738 5.615 10.802 1.00 85.81 97 LEU A O 1
ATOM 755 N N . ALA A 1 98 ? -21.024 3.902 12.058 1.00 87.31 98 ALA A N 1
ATOM 756 C CA . ALA A 1 98 ? -21.978 4.083 13.150 1.00 87.31 98 ALA A CA 1
ATOM 757 C C . ALA A 1 98 ? -21.588 5.203 14.139 1.00 87.31 98 ALA A C 1
ATOM 759 O O . ALA A 1 98 ? -22.307 5.427 15.114 1.00 87.31 98 ALA A O 1
ATOM 760 N N . GLY A 1 99 ? -20.453 5.883 13.932 1.00 84.94 99 GLY A N 1
ATOM 761 C CA . GLY A 1 99 ? -19.966 6.968 14.790 1.00 84.94 99 GLY A CA 1
ATOM 762 C C . GLY A 1 99 ? -19.470 6.519 16.168 1.00 84.94 99 GLY A C 1
ATOM 763 O O . GLY A 1 99 ? -19.404 7.331 17.091 1.00 84.94 99 GLY A O 1
ATOM 764 N N . LYS A 1 100 ? -19.154 5.228 16.338 1.00 81.38 100 LYS A N 1
ATOM 765 C CA . LYS A 1 100 ? -18.743 4.635 17.622 1.00 81.38 100 LYS A CA 1
ATOM 766 C C . LYS A 1 100 ? -17.233 4.655 17.848 1.00 81.38 100 LYS A C 1
ATOM 768 O O . LYS A 1 100 ? -16.805 4.647 18.999 1.00 81.38 100 LYS A O 1
ATOM 773 N N . SER A 1 101 ? -16.440 4.698 16.780 1.00 79.56 101 SER A N 1
ATOM 774 C CA . SER A 1 101 ? -14.977 4.761 16.859 1.00 79.56 101 SER A CA 1
ATOM 775 C C . SER A 1 101 ? -14.479 6.177 16.564 1.00 79.56 101 SER A C 1
ATOM 777 O O . SER A 1 101 ? -14.905 6.790 15.588 1.00 79.56 101 SER A O 1
ATOM 779 N N . LYS A 1 102 ? -13.596 6.706 17.423 1.00 73.62 102 LYS A N 1
ATOM 780 C CA . LYS A 1 102 ? -12.966 8.032 17.250 1.00 73.62 102 LYS A CA 1
ATOM 781 C C . LYS A 1 102 ? -11.550 7.965 16.681 1.00 73.62 102 LYS A C 1
ATOM 783 O O . LYS A 1 102 ? -11.075 8.962 16.148 1.00 73.62 102 LYS A O 1
ATOM 788 N N . ASP A 1 103 ? -10.899 6.811 16.786 1.00 84.25 103 ASP A N 1
ATOM 789 C CA . ASP A 1 103 ? -9.483 6.664 16.432 1.00 84.25 103 ASP A CA 1
ATOM 790 C C . ASP A 1 103 ? -9.289 6.207 14.977 1.00 84.25 103 ASP A C 1
ATOM 792 O O . ASP A 1 103 ? -8.212 6.370 14.397 1.00 84.25 103 ASP A O 1
ATOM 796 N N . MET A 1 104 ? -10.350 5.667 14.371 1.00 88.50 104 MET A N 1
ATOM 797 C CA . MET A 1 104 ? -10.362 5.169 13.001 1.00 88.50 104 MET A CA 1
ATOM 798 C C . MET A 1 104 ? -11.224 6.047 12.100 1.00 88.50 104 MET A C 1
ATOM 800 O O . MET A 1 104 ? -12.256 6.576 12.510 1.00 88.50 104 MET A O 1
ATOM 804 N N . THR A 1 105 ? -10.805 6.173 10.848 1.00 91.06 105 THR A N 1
ATOM 805 C CA . THR A 1 105 ? -11.485 6.960 9.822 1.00 91.06 105 THR A CA 1
ATOM 806 C C . THR A 1 105 ? -11.658 6.134 8.557 1.00 91.06 105 THR A C 1
ATOM 808 O O . THR A 1 105 ? -10.856 5.253 8.245 1.00 91.06 105 THR A O 1
ATOM 811 N N . VAL A 1 106 ? -12.738 6.405 7.829 1.00 90.25 106 VAL A N 1
ATOM 812 C CA . VAL A 1 106 ? -12.979 5.848 6.496 1.00 90.25 106 VAL A CA 1
ATOM 813 C C . VAL A 1 106 ? -12.836 6.992 5.501 1.00 90.25 106 VAL A C 1
ATOM 815 O O . VAL A 1 106 ? -13.535 8.000 5.614 1.00 90.25 106 VAL A O 1
ATOM 818 N N . GLU A 1 107 ? -11.895 6.869 4.567 1.00 86.31 107 GLU A N 1
ATOM 819 C CA . GLU A 1 107 ? -11.683 7.863 3.510 1.00 86.31 107 GLU A CA 1
ATOM 820 C C . GLU A 1 107 ? -12.783 7.793 2.435 1.00 86.31 107 GLU A C 1
ATOM 822 O O . GLU A 1 107 ? -13.578 6.853 2.377 1.00 86.31 107 GLU A O 1
ATOM 827 N N . GLY A 1 108 ? -12.839 8.797 1.552 1.00 82.31 108 GLY A N 1
ATOM 828 C CA . GLY A 1 108 ? -13.835 8.859 0.472 1.00 82.31 108 GLY A CA 1
ATOM 829 C C . GLY A 1 108 ? -13.751 7.712 -0.545 1.00 82.31 108 GLY A C 1
ATOM 830 O O . GLY A 1 108 ? -14.702 7.489 -1.287 1.00 82.31 108 GLY A O 1
ATOM 831 N N . ASP A 1 109 ? -12.640 6.970 -0.571 1.00 82.69 109 ASP A N 1
ATOM 832 C CA . ASP A 1 109 ? -12.453 5.750 -1.365 1.00 82.69 109 ASP A CA 1
ATOM 833 C C . ASP A 1 109 ? -12.888 4.466 -0.623 1.00 82.69 109 ASP A C 1
ATOM 835 O O . ASP A 1 109 ? -12.713 3.362 -1.140 1.00 82.69 109 ASP A O 1
ATOM 839 N N . GLY A 1 110 ? -13.467 4.597 0.576 1.00 84.88 110 GLY A N 1
ATOM 840 C CA . GLY A 1 110 ? -13.953 3.488 1.400 1.00 84.88 110 GLY A CA 1
ATOM 841 C C . GLY A 1 110 ? -12.866 2.768 2.202 1.00 84.88 110 GLY A C 1
ATOM 842 O O . GLY A 1 110 ? -13.159 1.761 2.848 1.00 84.88 110 GLY A O 1
ATOM 843 N N . VAL A 1 111 ? -11.627 3.263 2.174 1.00 90.56 111 VAL A N 1
ATOM 844 C CA . VAL A 1 111 ? -10.481 2.643 2.846 1.00 90.56 111 VAL A CA 1
ATOM 845 C C . VAL A 1 111 ? -10.450 3.021 4.324 1.00 90.56 111 VAL A C 1
ATOM 847 O O . VAL A 1 111 ? -10.547 4.194 4.687 1.00 90.56 111 VAL A O 1
ATOM 850 N N . LEU A 1 112 ? -10.270 2.016 5.180 1.00 92.06 112 LEU A N 1
ATOM 851 C CA . LEU A 1 112 ? -10.140 2.174 6.624 1.00 92.06 112 LEU A CA 1
ATOM 852 C C . LEU A 1 112 ? -8.707 2.573 7.006 1.00 92.06 112 LEU A C 1
ATOM 854 O O . LEU A 1 112 ? -7.729 1.950 6.565 1.00 92.06 112 LEU A O 1
ATOM 858 N N . ARG A 1 113 ? -8.587 3.594 7.858 1.00 92.12 113 ARG A N 1
ATOM 859 C CA . ARG A 1 113 ? -7.319 4.118 8.376 1.00 92.12 113 ARG A CA 1
ATOM 860 C C . ARG A 1 113 ? -7.386 4.326 9.885 1.00 92.12 113 ARG A C 1
ATOM 862 O O . ARG A 1 113 ? -8.441 4.617 10.440 1.00 92.12 113 ARG A O 1
ATOM 869 N N . MET A 1 114 ? -6.239 4.180 10.541 1.00 88.88 114 MET A N 1
ATOM 870 C CA . MET A 1 114 ? -6.034 4.490 11.958 1.00 88.88 114 MET A CA 1
ATOM 871 C C . MET A 1 114 ? -5.151 5.740 12.030 1.00 88.88 114 MET A C 1
ATOM 873 O O . MET A 1 114 ? -3.941 5.666 11.788 1.00 88.88 114 MET A O 1
ATOM 877 N N . GLY A 1 115 ? -5.751 6.906 12.275 1.00 86.69 115 GLY A N 1
ATOM 878 C CA . GLY A 1 115 ? -5.097 8.190 11.998 1.00 86.69 115 GLY A CA 1
ATOM 879 C C . GLY A 1 115 ? -4.677 8.300 10.523 1.00 86.69 115 GLY A C 1
ATOM 880 O O . GLY A 1 115 ? -5.494 8.121 9.625 1.00 86.69 115 GLY A O 1
ATOM 881 N N . GLU A 1 116 ? -3.392 8.550 10.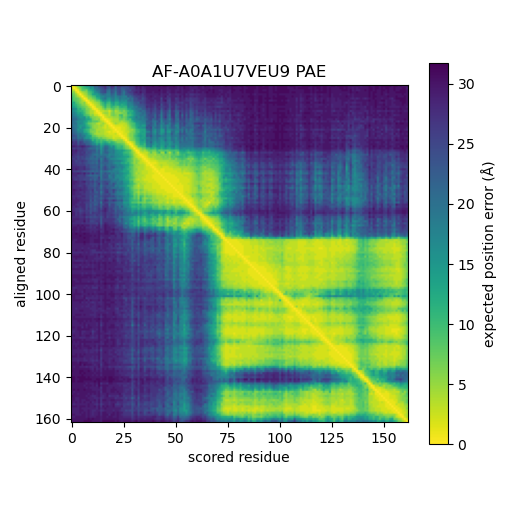255 1.00 86.12 116 GLU A N 1
ATOM 882 C CA . GLU A 1 116 ? -2.848 8.620 8.882 1.00 86.12 116 GLU A CA 1
ATOM 883 C C . GLU A 1 116 ? -2.418 7.251 8.311 1.00 86.12 116 GLU A C 1
ATOM 885 O O . GLU A 1 116 ? -2.056 7.136 7.133 1.00 86.12 116 GLU A O 1
ATOM 890 N N . ARG A 1 117 ? -2.484 6.188 9.124 1.00 90.31 117 ARG A N 1
ATOM 891 C CA . ARG A 1 117 ? -1.940 4.861 8.801 1.00 90.31 117 ARG A CA 1
ATOM 892 C C . ARG A 1 117 ? -2.967 3.984 8.102 1.00 90.31 117 ARG A C 1
ATOM 894 O O . ARG A 1 117 ? -4.118 3.905 8.524 1.00 90.31 117 ARG A O 1
ATOM 901 N N . LEU A 1 118 ? -2.534 3.268 7.070 1.00 90.81 118 LEU A N 1
ATOM 902 C CA . LEU A 1 118 ? -3.363 2.319 6.336 1.00 90.81 118 LEU A CA 1
ATOM 903 C C . LEU A 1 118 ? -3.550 1.027 7.143 1.00 90.81 118 LEU A C 1
ATOM 905 O O . LEU A 1 118 ? -2.565 0.388 7.524 1.00 90.81 118 LEU A O 1
ATOM 909 N N . CYS A 1 119 ? -4.800 0.628 7.384 1.00 91.94 119 CYS A N 1
ATOM 910 C CA . CYS A 1 119 ? -5.096 -0.629 8.070 1.00 91.94 119 CYS A CA 1
ATOM 911 C C . CYS A 1 119 ? -4.765 -1.825 7.165 1.00 91.94 119 CYS A C 1
ATOM 913 O O . CYS A 1 119 ? -5.198 -1.880 6.014 1.00 91.94 119 CYS A O 1
ATOM 915 N N . VAL A 1 120 ? -4.005 -2.789 7.681 1.00 92.19 120 VAL A N 1
ATOM 916 C CA . VAL A 1 120 ? -3.570 -3.976 6.935 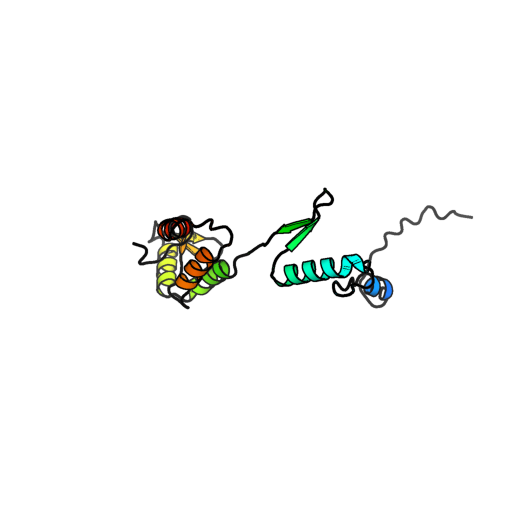1.00 92.19 120 VAL A CA 1
ATOM 917 C C . VAL A 1 120 ? -4.317 -5.208 7.432 1.00 92.19 120 VAL A C 1
ATOM 919 O O . VAL A 1 120 ? -4.198 -5.585 8.601 1.00 92.19 120 VAL A O 1
ATOM 922 N N . ALA A 1 121 ? -5.042 -5.847 6.515 1.00 90.00 121 ALA A N 1
ATOM 923 C CA . ALA A 1 121 ? -5.757 -7.097 6.740 1.00 90.00 121 ALA A CA 1
ATOM 924 C C . ALA A 1 121 ? -4.813 -8.251 7.113 1.00 90.00 121 ALA A C 1
ATOM 926 O O . ALA A 1 121 ? -3.668 -8.318 6.648 1.00 90.00 121 ALA A O 1
ATOM 927 N N . ASP A 1 122 ? -5.296 -9.189 7.929 1.00 88.31 122 ASP A N 1
ATOM 928 C CA . ASP A 1 122 ? -4.576 -10.429 8.246 1.00 88.31 122 ASP A CA 1
ATOM 929 C C . ASP A 1 122 ? -4.885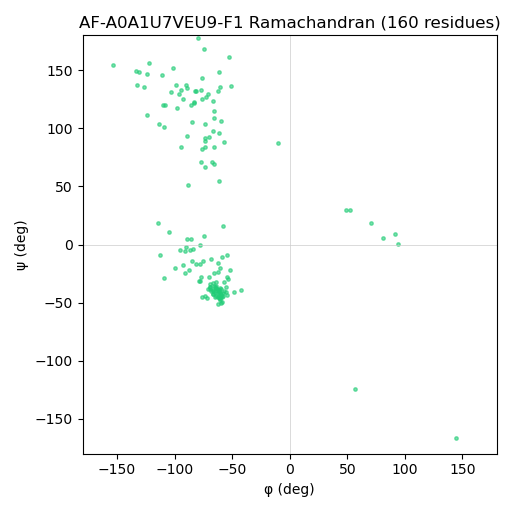 -11.554 7.249 1.00 88.31 122 ASP A C 1
ATOM 931 O O . ASP A 1 122 ? -5.259 -12.664 7.623 1.00 88.31 122 ASP A O 1
ATOM 935 N N . VAL A 1 123 ? -4.749 -11.257 5.957 1.00 83.94 123 VAL A N 1
ATOM 936 C CA . VAL A 1 123 ? -5.023 -12.202 4.863 1.00 83.94 123 VAL A CA 1
ATOM 937 C C . VAL A 1 123 ? -3.791 -12.388 3.983 1.00 83.94 123 VAL A C 1
ATOM 939 O O . VAL A 1 123 ? -2.895 -11.544 3.966 1.00 83.94 123 VAL A O 1
ATOM 942 N N . ASP A 1 124 ? -3.702 -13.522 3.284 1.00 81.56 124 ASP A N 1
ATOM 943 C CA . ASP A 1 124 ? -2.724 -13.789 2.214 1.00 81.56 124 ASP A CA 1
ATOM 944 C C . ASP A 1 124 ? -1.252 -13.476 2.526 1.00 81.56 124 ASP A C 1
ATOM 946 O O . ASP A 1 124 ? -0.452 -13.141 1.649 1.00 81.56 124 ASP A O 1
ATOM 950 N N . ARG A 1 125 ? -0.856 -13.585 3.802 1.00 84.06 125 ARG A N 1
ATOM 951 C CA . ARG A 1 125 ? 0.480 -13.184 4.279 1.00 84.06 125 ARG A CA 1
ATOM 952 C C . ARG A 1 125 ? 0.843 -11.750 3.862 1.00 84.06 125 ARG A C 1
ATOM 954 O O . ARG A 1 125 ? 2.023 -11.429 3.722 1.00 84.06 125 ARG A O 1
ATOM 961 N N . LEU A 1 126 ? -0.144 -10.873 3.710 1.00 86.69 126 LEU A N 1
ATOM 962 C CA . LEU A 1 126 ? 0.013 -9.496 3.251 1.00 86.69 126 LEU A CA 1
ATOM 963 C C . LEU A 1 126 ? 1.012 -8.710 4.108 1.00 86.69 126 LEU A C 1
ATOM 965 O O . LEU A 1 126 ? 1.892 -8.032 3.584 1.00 86.69 126 LEU A O 1
ATOM 969 N N . ARG A 1 127 ? 0.972 -8.905 5.430 1.00 88.69 127 ARG A N 1
ATOM 970 C CA . ARG A 1 127 ? 1.955 -8.351 6.377 1.00 88.69 127 ARG A CA 1
ATOM 971 C C . ARG A 1 127 ? 3.394 -8.775 6.048 1.00 88.69 127 ARG A C 1
ATOM 973 O O . ARG A 1 127 ? 4.307 -7.956 6.094 1.00 88.69 127 ARG A O 1
ATOM 980 N N . HIS A 1 128 ? 3.605 -10.032 5.647 1.00 85.06 128 HIS A N 1
ATOM 981 C CA . HIS A 1 128 ? 4.921 -10.516 5.209 1.00 85.06 128 HIS A CA 1
ATOM 982 C C . HIS A 1 128 ? 5.333 -9.905 3.869 1.00 85.06 128 HIS A C 1
ATOM 984 O O . HIS A 1 128 ? 6.513 -9.624 3.675 1.00 85.06 128 HIS A O 1
ATOM 990 N N . ALA A 1 129 ? 4.386 -9.691 2.951 1.00 85.06 129 ALA A N 1
ATOM 991 C CA . ALA A 1 129 ? 4.658 -9.016 1.685 1.00 85.06 129 ALA A CA 1
ATOM 992 C C . ALA A 1 129 ? 5.126 -7.569 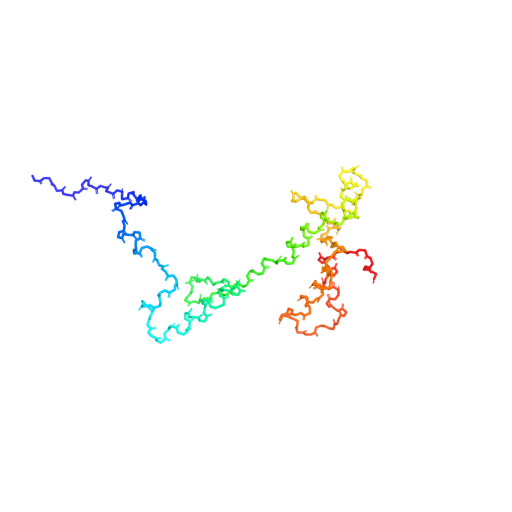1.916 1.00 85.06 129 ALA A C 1
ATOM 994 O O . ALA A 1 129 ? 6.127 -7.169 1.327 1.00 85.06 129 ALA A O 1
ATOM 995 N N . ILE A 1 130 ? 4.493 -6.844 2.848 1.00 85.50 130 ILE A N 1
ATOM 996 C CA . ILE A 1 130 ? 4.915 -5.497 3.271 1.00 85.50 130 ILE A CA 1
ATOM 997 C C . ILE A 1 130 ? 6.335 -5.511 3.834 1.00 85.50 130 ILE A C 1
ATOM 999 O O . ILE A 1 130 ? 7.183 -4.738 3.392 1.00 85.50 130 ILE A O 1
ATOM 1003 N N . LEU A 1 131 ? 6.627 -6.421 4.766 1.00 83.94 131 LEU A N 1
ATOM 1004 C CA . LEU A 1 131 ? 7.965 -6.540 5.353 1.00 83.94 131 LEU A CA 1
ATOM 1005 C C . LEU A 1 131 ? 9.027 -6.895 4.302 1.00 83.94 131 LEU A C 1
ATOM 1007 O O . LEU A 1 131 ? 10.127 -6.345 4.314 1.00 83.94 131 LEU A O 1
ATOM 1011 N N . LYS A 1 132 ? 8.697 -7.790 3.366 1.00 81.00 132 LYS A N 1
ATOM 1012 C CA . LYS A 1 132 ? 9.590 -8.200 2.278 1.00 81.00 132 LYS A CA 1
ATOM 1013 C C . LYS A 1 132 ? 9.856 -7.059 1.296 1.00 81.00 132 LYS A C 1
ATOM 1015 O O . LYS A 1 132 ? 10.994 -6.889 0.868 1.00 81.00 132 LYS A O 1
ATOM 1020 N N . GLU A 1 133 ? 8.835 -6.290 0.927 1.00 79.50 133 GLU A N 1
ATOM 1021 C CA . GLU A 1 133 ? 8.978 -5.128 0.043 1.00 79.50 133 GLU A CA 1
ATOM 1022 C C . GLU A 1 133 ? 9.847 -4.044 0.694 1.00 79.50 133 GLU A C 1
ATOM 1024 O O . GLU A 1 133 ? 10.791 -3.550 0.073 1.00 79.50 133 GLU A O 1
ATOM 1029 N N . ALA A 1 134 ? 9.620 -3.764 1.980 1.00 76.56 134 ALA A N 1
ATOM 1030 C CA . ALA A 1 134 ? 10.434 -2.827 2.750 1.00 76.56 134 ALA A CA 1
ATOM 1031 C C . ALA A 1 134 ? 11.909 -3.255 2.821 1.00 76.56 134 ALA A C 1
ATOM 1033 O O . ALA A 1 134 ? 12.809 -2.443 2.611 1.00 76.56 134 ALA A O 1
ATOM 1034 N N . HIS A 1 135 ? 12.159 -4.549 3.038 1.00 71.19 135 HIS A N 1
ATOM 1035 C CA . HIS A 1 135 ? 13.508 -5.112 3.077 1.00 71.19 135 HIS A CA 1
ATOM 1036 C C . HIS A 1 135 ? 14.220 -5.061 1.711 1.00 71.19 135 HIS A C 1
ATOM 1038 O O . HIS A 1 135 ? 15.434 -4.886 1.647 1.00 71.19 135 HIS A O 1
ATOM 1044 N N . ASN A 1 136 ? 13.479 -5.200 0.608 1.00 67.00 136 ASN A N 1
ATOM 1045 C CA . ASN A 1 136 ? 14.035 -5.247 -0.749 1.00 67.00 136 ASN A CA 1
ATOM 1046 C C . ASN A 1 136 ? 14.138 -3.877 -1.434 1.00 67.00 136 ASN A C 1
ATOM 1048 O O . ASN A 1 136 ? 14.668 -3.783 -2.544 1.00 67.00 136 ASN A O 1
ATOM 1052 N N . THR A 1 137 ? 13.625 -2.814 -0.814 1.00 63.38 137 THR A N 1
ATOM 1053 C CA . THR A 1 137 ? 13.674 -1.473 -1.397 1.00 63.38 137 THR A CA 1
ATOM 1054 C C . THR A 1 137 ? 15.134 -1.014 -1.489 1.00 63.38 137 THR A C 1
ATOM 1056 O O . THR A 1 137 ? 15.800 -0.813 -0.477 1.00 63.38 137 THR A O 1
ATOM 1059 N N . LYS A 1 138 ? 15.636 -0.824 -2.720 1.00 50.19 138 LYS A N 1
ATOM 1060 C CA . LYS A 1 138 ? 17.033 -0.459 -3.063 1.00 50.19 138 LYS A CA 1
ATOM 1061 C C . LYS A 1 138 ? 17.580 0.813 -2.385 1.00 50.19 138 LYS A C 1
ATOM 1063 O O . LYS A 1 138 ? 18.770 1.086 -2.504 1.00 50.19 138 LYS A O 1
ATOM 1068 N N . TYR A 1 139 ? 16.733 1.580 -1.700 1.00 50.28 139 TYR A N 1
ATOM 1069 C CA . TYR A 1 139 ? 17.096 2.767 -0.919 1.00 50.28 139 TYR A CA 1
ATOM 1070 C C . TYR A 1 139 ? 17.437 2.465 0.550 1.00 50.28 139 TYR A C 1
ATOM 1072 O O . TYR A 1 139 ? 17.836 3.371 1.280 1.00 50.28 139 TYR A O 1
ATOM 1080 N N . SER A 1 140 ? 17.345 1.207 0.989 1.00 45.34 140 SER A N 1
ATOM 1081 C CA . SER A 1 140 ? 17.858 0.784 2.292 1.00 45.34 140 SER A CA 1
ATOM 1082 C C . SER A 1 140 ? 19.385 0.714 2.259 1.00 45.34 140 SER A C 1
ATOM 1084 O O . SER A 1 140 ? 19.979 -0.347 2.086 1.00 45.34 140 SER A O 1
ATOM 1086 N N . ILE A 1 141 ? 20.044 1.855 2.471 1.00 47.25 141 ILE A N 1
ATOM 1087 C CA . ILE A 1 141 ? 21.400 1.888 3.031 1.00 47.25 141 ILE A CA 1
ATOM 1088 C C . ILE A 1 141 ? 21.259 1.363 4.463 1.00 47.25 141 ILE A C 1
ATOM 1090 O O . ILE A 1 141 ? 21.000 2.145 5.372 1.00 47.25 141 ILE A O 1
ATOM 1094 N N . HIS A 1 142 ? 21.273 0.032 4.604 1.00 51.44 142 HIS A N 1
ATOM 1095 C CA . HIS A 1 142 ? 20.944 -0.758 5.795 1.00 51.44 142 HIS A CA 1
ATOM 1096 C C . HIS A 1 142 ? 20.760 0.040 7.096 1.00 51.44 142 HIS A C 1
ATOM 1098 O O . HIS A 1 142 ? 21.681 0.155 7.908 1.00 51.44 142 HIS A O 1
ATOM 1104 N N . PRO A 1 143 ? 19.541 0.524 7.360 1.00 50.88 143 PRO A N 1
ATOM 1105 C CA . PRO A 1 143 ? 19.109 0.706 8.722 1.00 50.88 143 PRO A CA 1
ATOM 1106 C C . PRO A 1 143 ? 18.732 -0.683 9.266 1.00 50.88 143 PRO A C 1
ATOM 1108 O O . PRO A 1 143 ? 18.077 -1.461 8.575 1.00 50.88 143 PRO A O 1
ATOM 1111 N N . GLY A 1 144 ? 19.181 -1.051 10.469 1.00 59.59 144 GLY A N 1
ATOM 1112 C CA . GLY A 1 144 ? 18.839 -2.352 11.063 1.00 59.59 144 GLY A CA 1
ATOM 1113 C C . GLY A 1 144 ? 17.324 -2.610 11.090 1.00 59.59 144 GLY A C 1
ATOM 1114 O O . GLY A 1 144 ? 16.528 -1.674 10.994 1.00 59.59 144 GLY A O 1
ATOM 1115 N N . SER A 1 145 ? 16.922 -3.875 11.250 1.00 61.78 145 SER A N 1
ATOM 1116 C CA . SER A 1 145 ? 15.515 -4.322 11.278 1.00 61.78 145 SER A CA 1
ATOM 1117 C C . SER A 1 145 ? 14.600 -3.399 12.098 1.00 61.78 145 SER A C 1
ATOM 1119 O O . SER A 1 145 ? 13.510 -3.058 11.648 1.00 61.78 145 SER A O 1
ATOM 1121 N N . THR A 1 146 ? 15.078 -2.894 13.237 1.00 67.44 146 THR A N 1
ATOM 1122 C CA . THR A 1 146 ? 14.392 -1.921 14.102 1.00 67.44 146 THR A CA 1
ATOM 1123 C C . THR A 1 146 ? 13.939 -0.644 13.387 1.00 67.44 146 THR A C 1
ATOM 1125 O O . THR A 1 146 ? 12.817 -0.191 13.600 1.00 67.44 146 THR A O 1
ATOM 1128 N N . LYS A 1 147 ? 14.778 -0.054 12.530 1.00 70.31 147 LYS A N 1
ATOM 1129 C CA . LYS A 1 147 ? 14.450 1.199 11.837 1.00 70.31 147 LYS A CA 1
ATOM 1130 C C . LYS A 1 147 ? 13.524 0.959 10.639 1.00 70.31 147 LYS A C 1
ATOM 1132 O O . LYS A 1 147 ? 12.615 1.749 10.438 1.00 70.31 147 LYS A O 1
ATOM 1137 N N . MET A 1 148 ? 13.620 -0.190 9.967 1.00 78.19 148 MET A N 1
ATOM 1138 C CA . MET A 1 148 ? 12.613 -0.613 8.980 1.00 78.19 148 MET A CA 1
ATOM 1139 C C . MET A 1 148 ? 11.221 -0.778 9.617 1.00 78.19 148 MET A C 1
ATOM 1141 O O . MET A 1 148 ? 10.232 -0.290 9.077 1.00 78.19 148 MET A O 1
ATOM 1145 N N . TYR A 1 149 ? 11.130 -1.437 10.779 1.00 74.19 149 TYR A N 1
ATOM 1146 C CA . TYR A 1 149 ? 9.860 -1.552 11.507 1.00 74.19 149 TYR A CA 1
ATOM 1147 C C . TYR A 1 149 ? 9.325 -0.186 11.942 1.00 74.19 149 TYR A C 1
ATOM 1149 O O . TYR A 1 149 ? 8.121 0.045 11.864 1.00 74.19 149 TYR A O 1
ATOM 1157 N N . HIS A 1 150 ? 10.205 0.717 12.379 1.00 75.06 150 HIS A N 1
ATOM 1158 C CA . HIS A 1 150 ? 9.818 2.073 12.751 1.00 75.06 150 HIS A CA 1
ATOM 1159 C C . HIS A 1 150 ? 9.233 2.850 11.565 1.00 75.06 150 HIS A C 1
ATOM 1161 O O . HIS A 1 150 ? 8.168 3.447 11.702 1.00 75.06 150 HIS A O 1
ATOM 1167 N N . ASP A 1 151 ? 9.874 2.779 10.399 1.00 79.31 151 ASP A N 1
ATOM 1168 C CA . ASP A 1 151 ? 9.412 3.459 9.189 1.00 79.31 151 ASP A CA 1
ATOM 1169 C C . ASP A 1 151 ? 8.067 2.881 8.716 1.00 79.31 151 ASP A C 1
ATOM 1171 O O . ASP A 1 151 ? 7.135 3.622 8.413 1.00 79.31 151 ASP A O 1
ATOM 1175 N N . LEU A 1 152 ? 7.896 1.554 8.750 1.00 83.06 152 LEU A N 1
ATOM 1176 C CA . LEU A 1 152 ? 6.622 0.917 8.395 1.00 83.06 152 LEU A CA 1
ATOM 1177 C C . LEU A 1 152 ? 5.485 1.264 9.359 1.00 83.06 152 LEU A C 1
ATOM 1179 O O . LEU A 1 152 ? 4.354 1.450 8.907 1.00 83.06 152 LEU A O 1
ATOM 1183 N N . LYS A 1 153 ? 5.774 1.396 10.662 1.00 82.31 153 LYS A N 1
ATOM 1184 C CA . LYS A 1 153 ? 4.799 1.827 11.679 1.00 82.31 153 LYS A CA 1
ATOM 1185 C C . LYS A 1 153 ? 4.247 3.231 11.403 1.00 82.31 153 LYS A C 1
ATOM 1187 O O . LYS A 1 153 ? 3.185 3.554 11.924 1.00 82.31 153 LYS A O 1
ATOM 1192 N N . GLN A 1 154 ? 4.924 4.066 10.609 1.00 83.75 154 GLN A N 1
ATOM 1193 C CA . GLN A 1 154 ? 4.421 5.396 10.239 1.00 83.75 154 GLN A CA 1
ATOM 1194 C C . GLN A 1 154 ? 3.329 5.336 9.166 1.00 83.75 154 GLN A C 1
ATOM 1196 O O . GLN A 1 154 ? 2.456 6.198 9.151 1.00 83.75 154 GLN A O 1
ATOM 1201 N N . PHE A 1 155 ? 3.343 4.314 8.305 1.00 85.88 155 PHE A N 1
ATOM 1202 C CA . PHE A 1 155 ? 2.443 4.220 7.148 1.00 85.88 155 PHE A CA 1
ATOM 1203 C C . PHE A 1 155 ? 1.372 3.142 7.288 1.00 85.88 155 PHE A C 1
ATOM 1205 O O . PHE A 1 155 ? 0.285 3.286 6.731 1.00 85.88 155 PHE A O 1
ATOM 1212 N N . TYR A 1 156 ? 1.657 2.071 8.027 1.00 89.31 156 TYR A N 1
ATOM 1213 C CA . TYR A 1 156 ? 0.792 0.903 8.136 1.00 89.31 156 TYR A CA 1
ATOM 1214 C C . TYR A 1 156 ? 0.432 0.609 9.589 1.00 89.31 156 TYR A C 1
ATOM 1216 O O . TYR A 1 156 ? 1.235 0.808 10.500 1.00 89.31 156 TYR A O 1
ATOM 1224 N N . TRP A 1 157 ? -0.777 0.094 9.796 1.00 91.31 157 TRP A N 1
ATOM 1225 C CA . TRP A 1 157 ? -1.267 -0.337 11.099 1.00 91.31 157 TRP A CA 1
ATOM 1226 C C . TRP A 1 157 ? -1.917 -1.719 10.998 1.00 91.31 157 TRP A C 1
ATOM 1228 O O . TRP A 1 157 ? -2.672 -1.987 10.064 1.00 91.31 157 TRP A O 1
ATOM 1238 N N . TRP A 1 158 ? -1.640 -2.594 11.964 1.00 90.19 158 TRP A N 1
ATOM 1239 C CA . TRP A 1 158 ? -2.361 -3.851 12.158 1.00 90.19 158 TRP A CA 1
ATOM 1240 C C . TRP A 1 158 ? -2.301 -4.303 13.619 1.00 90.19 158 TRP A C 1
ATOM 1242 O O . TRP A 1 158 ? -1.367 -3.968 14.352 1.00 90.19 158 TRP A O 1
ATOM 1252 N N . GLU A 1 159 ? -3.298 -5.081 14.035 1.00 77.12 159 GLU A N 1
ATOM 1253 C CA . GLU A 1 159 ? -3.389 -5.629 15.388 1.00 77.12 159 GLU A CA 1
ATOM 1254 C C . GLU A 1 159 ? -2.196 -6.558 15.684 1.00 77.12 159 GLU A C 1
ATOM 1256 O O . GLU A 1 159 ? -1.829 -7.402 14.864 1.00 77.12 159 GLU A O 1
ATOM 1261 N N . GLY A 1 160 ? -1.554 -6.371 16.840 1.00 70.31 160 GLY A N 1
ATOM 1262 C CA . GLY A 1 160 ? -0.337 -7.098 17.222 1.00 70.31 160 GLY A CA 1
ATOM 1263 C C . GLY A 1 160 ? 0.982 -6.390 16.889 1.00 70.31 160 GLY A C 1
ATOM 1264 O O . GLY A 1 160 ? 2.040 -6.916 17.227 1.00 70.31 160 GLY A O 1
ATOM 1265 N N . GLN A 1 161 ? 0.960 -5.187 16.296 1.00 66.69 161 GLN A N 1
ATOM 1266 C CA . GLN A 1 161 ? 2.129 -4.294 16.294 1.00 66.69 161 GLN A CA 1
ATOM 1267 C C . GLN A 1 161 ? 2.351 -3.654 17.683 1.00 66.69 161 GLN A C 1
ATOM 1269 O O . GLN A 1 161 ? 2.203 -2.443 17.847 1.00 66.69 161 GLN A O 1
ATOM 1274 N N . GLY A 1 162 ? 2.702 -4.468 18.681 1.00 42.66 162 GLY A N 1
ATOM 1275 C CA . GLY A 1 162 ? 3.318 -4.008 19.934 1.00 42.66 162 GLY A CA 1
ATOM 1276 C C . GLY A 1 162 ? 4.776 -3.665 19.688 1.00 42.66 162 GLY A C 1
ATOM 1277 O O . GLY A 1 162 ? 5.516 -4.579 19.274 1.00 42.66 162 GLY A O 1
#

Sequence (162 aa):
MELLKDYDCSILY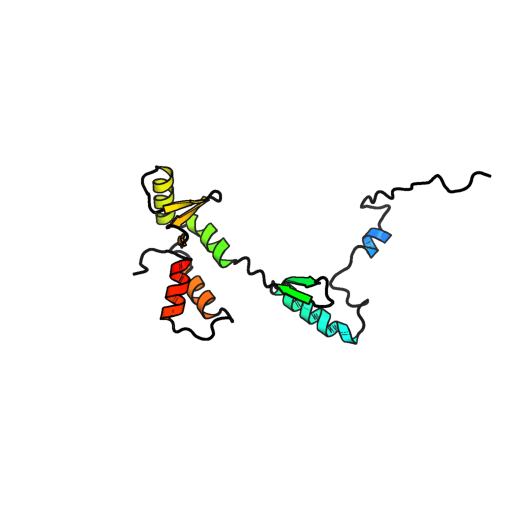HPGKANVVADALSRKSMGSLAHIAPAKRSLAKDIQRLEDTGIRFSVGNSEALLACSQAKSSLVERIKATQYEDERLCKYRDEVLAGKSKDMTVEGDGVLRMGERLCVADVDRLRHAILKEAHNTKYSIHPGSTKMYHDLKQFYWWEGQG